Protein AF-A0ABC8KRC5-F1 (afdb_monomer_lite)

pLDDT: mean 89.84, std 11.14, range [47.97, 98.56]

Foldseek 3Di:
DQLDDQAKPVRAGWDKDADVDPVRGRFIWIWGPCCVVDPPDDIDIGGPVVRVVVRVVVVVVVVVVVVVVVVVVVVVVVVVVVVVVVVVVVVVVVVVVVVCCVVPPDDDPDDDD

Secondary structure (DSSP, 8-state):
--SS-SB-TTS-BEEEEE---TTSTT-EEEEEGGGGTSTTS---EEEHHHHHHHHHHHHHHHHHHHHHHHHHHHHHHHHHHHHHHHHHHHHHHHHHHHHHHHHH---------

Sequence (113 aa):
MSAVPSHCWCGHKVDIFLSRTPRNPGRRFYRCIIALQRPGESHLFKWVDESILADIHRVDSTQQELITQVQDLRQTLEQHLTVHEEGHTGKEEVFQYYDLLWFYGRPTTKNTN

Organism: Eruca vesicaria subsp. sativa (NCBI:txid29727)

InterPro domains:
  IPR010666 Zinc finger, GRF-type [PS51999] (8-51)

Structure (mmCIF, N/CA/C/O backbone):
data_AF-A0ABC8KRC5-F1
#
_entry.id   AF-A0ABC8KRC5-F1
#
loop_
_atom_site.group_PDB
_atom_site.id
_atom_site.type_symbol
_atom_site.label_atom_id
_atom_site.label_alt_id
_atom_site.label_comp_id
_atom_site.label_asym_id
_atom_site.label_entity_id
_atom_site.label_seq_id
_atom_site.pdbx_PDB_ins_code
_atom_site.Cartn_x
_atom_site.Cartn_y
_atom_site.Cartn_z
_atom_site.occupancy
_atom_site.B_iso_or_equiv
_atom_site.auth_seq_id
_atom_site.auth_comp_id
_atom_site.auth_asym_id
_atom_site.auth_atom_id
_atom_site.pdbx_PDB_model_num
ATOM 1 N N . MET A 1 1 ? -0.774 8.501 -0.802 1.00 54.38 1 MET A N 1
ATOM 2 C CA . MET A 1 1 ? -0.430 8.342 -2.235 1.00 54.38 1 MET A CA 1
ATOM 3 C C . MET A 1 1 ? -0.110 6.869 -2.476 1.00 54.38 1 MET A C 1
ATOM 5 O O . MET A 1 1 ? 0.561 6.296 -1.629 1.00 54.38 1 MET A O 1
ATOM 9 N N . SER A 1 2 ? -0.645 6.239 -3.530 1.00 70.44 2 SER A N 1
ATOM 10 C CA . SER A 1 2 ? -0.379 4.816 -3.835 1.00 70.44 2 SER A CA 1
ATOM 11 C C . SER A 1 2 ? 1.079 4.611 -4.250 1.00 70.44 2 SER A C 1
ATOM 13 O O . SER A 1 2 ? 1.673 5.481 -4.889 1.00 70.44 2 SER A O 1
ATOM 15 N N . ALA A 1 3 ? 1.651 3.463 -3.882 1.00 83.06 3 ALA A N 1
ATOM 16 C CA . ALA A 1 3 ? 3.008 3.086 -4.250 1.00 83.06 3 ALA A CA 1
ATOM 17 C C . ALA A 1 3 ? 3.145 2.682 -5.731 1.00 83.06 3 ALA A C 1
ATOM 19 O O . ALA A 1 3 ? 4.282 2.535 -6.200 1.00 83.06 3 ALA A O 1
ATOM 20 N N . VAL A 1 4 ? 2.026 2.513 -6.450 1.00 87.69 4 VAL A N 1
ATOM 21 C CA . VAL A 1 4 ? 1.971 2.216 -7.887 1.00 87.69 4 VAL A CA 1
ATOM 22 C C . VAL A 1 4 ? 2.049 3.517 -8.701 1.00 87.69 4 VAL A C 1
ATOM 24 O O . VAL A 1 4 ? 1.137 4.345 -8.640 1.00 87.69 4 VAL A O 1
ATOM 27 N N . PRO A 1 5 ? 3.119 3.723 -9.485 1.00 90.25 5 PRO A N 1
ATOM 28 C CA . PRO A 1 5 ? 3.286 4.940 -10.268 1.00 90.25 5 PRO A CA 1
ATOM 29 C C . PRO A 1 5 ? 2.430 4.916 -11.539 1.00 90.25 5 PRO A C 1
ATOM 31 O O . PRO A 1 5 ? 2.497 3.970 -12.319 1.00 90.25 5 PRO A O 1
ATOM 34 N N . SER A 1 6 ? 1.673 5.988 -11.789 1.00 91.44 6 SER A N 1
ATOM 35 C CA . SER A 1 6 ? 0.915 6.163 -13.039 1.00 91.44 6 SER A CA 1
ATOM 36 C C . SER A 1 6 ? 1.695 6.936 -14.110 1.00 91.44 6 SER A C 1
ATOM 38 O O . SER A 1 6 ? 1.541 6.674 -15.304 1.00 91.44 6 SER A O 1
ATOM 40 N N . HIS A 1 7 ? 2.555 7.870 -13.692 1.00 94.56 7 HIS A N 1
ATOM 41 C CA . HIS A 1 7 ? 3.333 8.741 -14.574 1.00 94.56 7 HIS A CA 1
ATOM 42 C C . HIS A 1 7 ? 4.762 8.922 -14.056 1.00 94.56 7 HIS A C 1
ATOM 44 O O . HIS A 1 7 ? 5.028 8.860 -12.856 1.00 94.56 7 HIS A O 1
ATOM 50 N N . CYS A 1 8 ? 5.685 9.146 -14.986 1.00 95.81 8 CYS A N 1
ATOM 51 C CA . CYS A 1 8 ? 7.053 9.555 -14.704 1.00 95.81 8 CYS A CA 1
ATOM 52 C C . CYS A 1 8 ? 7.114 11.078 -14.491 1.00 95.81 8 CYS A C 1
ATOM 54 O O . CYS A 1 8 ? 6.244 11.811 -14.962 1.00 95.81 8 CYS A O 1
ATOM 56 N N . TRP A 1 9 ? 8.184 11.577 -13.866 1.00 94.50 9 TRP A N 1
ATOM 57 C CA . TRP A 1 9 ? 8.441 13.017 -13.717 1.00 94.50 9 TRP A CA 1
ATOM 58 C C . TRP A 1 9 ? 8.514 13.760 -15.063 1.00 94.50 9 TRP A C 1
ATOM 60 O O . TRP A 1 9 ? 8.276 14.960 -15.120 1.00 94.50 9 TRP A O 1
ATOM 70 N N . CYS A 1 10 ? 8.786 13.051 -16.163 1.00 94.94 10 CYS A N 1
ATOM 71 C CA . CYS A 1 10 ? 8.791 13.604 -17.518 1.00 94.94 10 CYS A CA 1
ATOM 72 C C . CYS A 1 10 ? 7.387 13.733 -18.149 1.00 94.94 10 CYS A C 1
ATOM 74 O O . CYS A 1 10 ? 7.273 13.951 -19.356 1.00 94.94 10 CYS A O 1
ATOM 76 N N . GLY A 1 11 ? 6.320 13.510 -17.374 1.00 94.44 11 GLY A N 1
ATOM 77 C CA . GLY A 1 11 ? 4.921 13.622 -17.801 1.00 94.44 11 GLY A CA 1
ATOM 78 C C . GLY A 1 11 ? 4.380 12.426 -18.591 1.00 94.44 11 GLY A C 1
ATOM 79 O O . GLY A 1 11 ? 3.176 12.330 -18.809 1.00 94.44 11 GLY A O 1
ATOM 80 N N . HIS A 1 12 ? 5.235 11.485 -18.997 1.00 95.56 12 HIS A N 1
ATOM 81 C CA . HIS A 1 12 ? 4.814 10.307 -19.755 1.00 95.56 12 HIS A CA 1
ATOM 82 C C . HIS A 1 12 ? 4.350 9.167 -18.847 1.00 95.56 12 HIS A C 1
ATOM 84 O O . HIS A 1 12 ? 4.768 9.049 -17.691 1.00 95.56 12 HIS A O 1
ATOM 90 N N . LYS A 1 13 ? 3.500 8.298 -19.403 1.00 95.56 13 LYS A N 1
ATOM 91 C CA . LYS A 1 13 ? 2.990 7.114 -18.709 1.00 95.56 13 LYS A CA 1
ATOM 92 C C . LYS A 1 13 ? 4.101 6.126 -18.361 1.00 95.56 13 LYS A C 1
ATOM 94 O O . LYS A 1 13 ? 5.151 6.048 -19.009 1.00 95.56 13 LYS A O 1
ATOM 99 N N . VAL A 1 14 ? 3.817 5.352 -17.328 1.00 95.25 14 VAL A N 1
ATOM 100 C CA . VAL A 1 14 ? 4.611 4.209 -16.891 1.00 95.25 14 VAL A CA 1
ATOM 101 C C . VAL A 1 14 ? 3.894 2.933 -17.320 1.00 95.25 14 VAL A C 1
ATOM 103 O O . VAL A 1 14 ? 2.670 2.868 -17.247 1.00 95.25 14 VAL A O 1
ATOM 106 N N . ASP A 1 15 ? 4.652 1.936 -17.768 1.00 95.81 15 ASP A N 1
ATOM 107 C CA . ASP A 1 15 ? 4.128 0.623 -18.156 1.00 95.81 15 ASP A CA 1
ATOM 108 C C . ASP A 1 15 ? 4.916 -0.504 -17.468 1.00 95.81 15 ASP A C 1
ATOM 110 O O . ASP A 1 15 ? 5.973 -0.264 -16.871 1.00 95.81 15 ASP A O 1
ATOM 114 N N . ILE A 1 16 ? 4.391 -1.727 -17.519 1.00 96.69 16 ILE A N 1
ATOM 115 C CA . ILE A 1 16 ? 4.991 -2.919 -16.923 1.00 96.69 16 ILE A CA 1
ATOM 116 C C . ILE A 1 16 ? 5.830 -3.654 -17.967 1.00 96.69 16 ILE A C 1
ATOM 118 O O . ILE A 1 16 ? 5.353 -4.062 -19.021 1.00 96.69 16 ILE A O 1
ATOM 122 N N . PHE A 1 17 ? 7.084 -3.917 -17.618 1.00 96.06 17 PHE A N 1
ATOM 123 C CA . PHE A 1 17 ? 8.034 -4.657 -18.439 1.00 96.06 17 PHE A CA 1
ATOM 124 C C . PHE A 1 17 ? 8.547 -5.894 -17.705 1.00 96.06 17 PHE A C 1
ATOM 126 O O . PHE A 1 17 ? 8.492 -5.985 -16.478 1.00 96.06 17 PHE A O 1
ATOM 133 N N . LEU A 1 18 ? 9.094 -6.841 -18.468 1.00 97.75 18 LEU A N 1
ATOM 134 C CA . LEU A 1 18 ? 9.755 -8.040 -17.954 1.00 97.75 18 LEU A CA 1
ATOM 135 C C . LEU A 1 18 ? 11.274 -7.871 -18.019 1.00 97.75 18 LEU A C 1
ATOM 137 O O . LEU A 1 18 ? 11.829 -7.534 -19.067 1.00 97.75 18 LEU A O 1
ATOM 141 N N . SER A 1 19 ? 11.961 -8.132 -16.908 1.00 97.44 19 SER A N 1
ATOM 142 C CA . SER A 1 19 ? 13.421 -8.116 -16.864 1.00 97.44 19 SER A CA 1
ATOM 143 C C . SER A 1 19 ? 13.991 -9.282 -17.663 1.00 97.44 19 SER A C 1
ATOM 145 O O . SER A 1 19 ? 13.628 -10.440 -17.473 1.00 97.44 19 SER A O 1
ATOM 147 N N . ARG A 1 20 ? 14.924 -8.959 -18.557 1.00 96.25 20 ARG A N 1
ATOM 148 C CA . ARG A 1 20 ? 15.698 -9.930 -19.344 1.00 96.25 20 ARG A CA 1
ATOM 149 C C . ARG A 1 20 ? 17.097 -10.154 -18.765 1.00 96.25 20 ARG A C 1
ATOM 151 O O . ARG A 1 20 ? 17.922 -10.808 -19.390 1.00 96.25 20 ARG A O 1
ATOM 158 N N . THR A 1 21 ? 17.389 -9.571 -17.600 1.00 95.31 21 THR A N 1
ATOM 159 C CA . THR A 1 21 ? 18.706 -9.714 -16.971 1.00 95.31 21 THR A CA 1
ATOM 160 C C . THR A 1 21 ? 18.870 -11.132 -16.414 1.00 95.31 21 THR A C 1
ATOM 162 O O . THR A 1 21 ? 17.921 -11.637 -15.811 1.00 95.31 21 THR A O 1
ATOM 165 N N . PRO A 1 22 ? 20.058 -11.758 -16.523 1.00 96.50 22 PRO A N 1
ATOM 166 C CA . PRO A 1 22 ? 20.301 -13.084 -15.947 1.00 96.50 22 PRO A CA 1
ATOM 167 C C . PRO A 1 22 ? 20.084 -13.147 -14.430 1.00 96.50 22 PRO A C 1
ATOM 169 O O . PRO A 1 22 ? 19.737 -14.192 -13.897 1.00 96.50 22 PRO A O 1
ATOM 172 N N . ARG A 1 23 ? 20.267 -12.018 -13.729 1.00 96.62 23 ARG A N 1
ATOM 173 C CA . ARG A 1 23 ? 20.069 -11.912 -12.277 1.00 96.62 23 ARG A CA 1
ATOM 174 C C . ARG A 1 23 ? 18.594 -11.904 -11.870 1.00 96.62 23 ARG A C 1
ATOM 176 O O . ARG A 1 23 ? 18.269 -12.379 -10.792 1.00 96.62 23 ARG A O 1
ATOM 183 N N . ASN A 1 24 ? 17.719 -11.328 -12.695 1.00 96.44 24 ASN A N 1
ATOM 184 C CA . ASN A 1 24 ? 16.291 -11.193 -12.399 1.00 96.44 24 ASN A CA 1
ATOM 185 C C . ASN A 1 24 ? 15.447 -11.582 -13.625 1.00 96.44 24 ASN A C 1
ATOM 187 O O . ASN A 1 24 ? 14.731 -10.729 -14.159 1.00 96.44 24 ASN A O 1
ATOM 191 N N . PRO A 1 25 ? 15.551 -12.814 -14.142 1.00 97.25 25 PRO A N 1
ATOM 192 C CA . PRO A 1 25 ? 14.855 -13.197 -15.362 1.00 97.25 25 PRO A CA 1
ATOM 193 C C . PRO A 1 25 ? 13.339 -13.210 -15.127 1.00 97.25 25 PRO A C 1
ATOM 195 O O . PRO A 1 25 ? 12.853 -13.752 -14.140 1.00 97.25 25 PRO A O 1
ATOM 198 N N . GLY A 1 26 ? 12.580 -12.568 -16.012 1.00 97.44 26 GLY A N 1
ATOM 199 C CA . GLY A 1 26 ? 11.115 -12.530 -15.967 1.00 97.44 26 GLY A CA 1
ATOM 200 C C . GLY A 1 26 ? 10.502 -11.659 -14.863 1.00 97.44 26 GLY A C 1
ATOM 201 O O . GLY A 1 26 ? 9.286 -11.470 -14.860 1.00 97.44 26 GLY A O 1
ATOM 202 N N . ARG A 1 27 ? 11.297 -11.080 -13.949 1.00 98.12 27 ARG A N 1
ATOM 203 C CA . ARG A 1 27 ? 10.767 -10.208 -12.886 1.00 98.12 27 ARG A CA 1
ATOM 204 C C . ARG A 1 27 ? 10.148 -8.945 -13.493 1.00 98.12 27 ARG A C 1
ATOM 206 O O . ARG A 1 27 ? 10.748 -8.319 -14.370 1.00 98.12 27 ARG A O 1
ATOM 213 N N . ARG A 1 28 ? 8.945 -8.577 -13.042 1.00 98.12 28 ARG A N 1
ATOM 214 C CA . ARG A 1 28 ? 8.183 -7.435 -13.572 1.00 98.12 28 ARG A CA 1
ATOM 215 C C . ARG A 1 28 ? 8.588 -6.122 -12.913 1.00 98.12 28 ARG A C 1
ATOM 217 O O . ARG A 1 28 ? 8.689 -6.058 -11.690 1.00 98.12 28 ARG A O 1
ATOM 224 N N . PHE A 1 29 ? 8.732 -5.066 -13.703 1.00 97.12 29 PHE A N 1
ATOM 225 C CA . PHE A 1 29 ? 9.000 -3.714 -13.212 1.00 97.12 29 PHE A CA 1
ATOM 226 C C . PHE A 1 29 ? 8.176 -2.666 -13.957 1.00 97.12 29 PHE A C 1
ATOM 228 O O . PHE A 1 29 ? 7.909 -2.800 -15.147 1.00 97.12 29 PHE A O 1
ATOM 235 N N . TYR A 1 30 ? 7.820 -1.604 -13.248 1.00 96.38 30 TYR A N 1
ATOM 236 C CA . TYR A 1 30 ? 7.302 -0.363 -13.795 1.00 96.38 30 TYR A CA 1
ATOM 237 C C . TYR A 1 30 ? 8.443 0.450 -14.408 1.00 96.38 30 TYR A C 1
ATOM 239 O O . TYR A 1 30 ? 9.466 0.663 -13.750 1.00 96.38 30 TYR A O 1
ATOM 247 N N . ARG A 1 31 ? 8.281 0.938 -15.642 1.00 95.44 31 ARG A N 1
ATOM 248 C CA . ARG A 1 31 ? 9.224 1.880 -16.265 1.00 95.44 31 ARG A CA 1
ATOM 249 C C . ARG A 1 31 ? 8.525 2.898 -17.153 1.00 95.44 31 ARG A C 1
ATOM 251 O O . ARG A 1 31 ? 7.525 2.599 -17.796 1.00 95.44 31 ARG A O 1
ATOM 258 N N . CYS A 1 32 ? 9.071 4.110 -17.197 1.00 96.81 32 CYS A N 1
ATOM 259 C CA . CYS A 1 32 ? 8.645 5.132 -18.153 1.00 96.81 32 CYS A CA 1
ATOM 260 C C . CYS A 1 32 ? 8.819 4.645 -19.602 1.00 96.81 32 CYS A C 1
ATOM 262 O O . CYS A 1 32 ? 9.897 4.173 -19.972 1.00 96.81 32 CYS A O 1
ATOM 264 N N . ILE A 1 33 ? 7.795 4.832 -20.437 1.00 94.38 33 ILE A N 1
ATOM 265 C CA . ILE A 1 33 ? 7.799 4.380 -21.839 1.00 94.38 33 ILE A CA 1
ATOM 266 C C . ILE A 1 33 ? 8.863 5.080 -22.704 1.00 94.38 33 ILE A C 1
ATOM 268 O O . ILE A 1 33 ? 9.408 4.478 -23.626 1.00 94.38 33 ILE A O 1
ATOM 272 N N . ILE A 1 34 ? 9.212 6.332 -22.385 1.00 94.94 34 ILE A N 1
ATOM 273 C CA . ILE A 1 34 ? 10.203 7.117 -23.144 1.00 94.94 34 ILE A CA 1
ATOM 274 C C . ILE A 1 34 ? 11.638 6.823 -22.682 1.00 94.94 34 ILE A C 1
ATOM 276 O O . ILE A 1 34 ? 12.592 7.142 -23.387 1.00 94.94 34 ILE A O 1
ATOM 280 N N . ALA A 1 35 ? 11.826 6.144 -21.544 1.00 92.69 35 ALA A N 1
ATOM 281 C CA . ALA A 1 35 ? 13.155 5.844 -21.003 1.00 92.69 35 ALA A CA 1
ATOM 282 C C . ALA A 1 35 ? 14.041 5.033 -21.964 1.00 92.69 35 ALA A C 1
ATOM 284 O O . ALA A 1 35 ? 15.263 5.085 -21.866 1.00 92.69 35 ALA A O 1
ATOM 285 N N . LEU A 1 36 ? 13.433 4.262 -22.872 1.00 84.56 36 LEU A N 1
ATOM 286 C CA . LEU A 1 36 ? 14.150 3.502 -23.900 1.00 84.56 36 LEU A CA 1
ATOM 287 C C . LEU A 1 36 ? 14.634 4.384 -25.061 1.00 84.56 36 LEU A C 1
ATOM 289 O O . LEU A 1 36 ? 15.607 4.040 -25.720 1.00 84.56 36 LEU A O 1
ATOM 293 N N . GLN A 1 37 ? 13.965 5.512 -25.301 1.00 90.88 37 GLN A N 1
ATOM 294 C CA . GLN A 1 37 ? 14.274 6.455 -26.380 1.00 90.88 37 GLN A CA 1
ATOM 295 C C . GLN A 1 37 ? 15.284 7.525 -25.948 1.00 90.88 37 GLN A C 1
ATOM 297 O O . GLN A 1 37 ? 15.892 8.171 -26.795 1.00 90.88 37 GLN A O 1
ATOM 302 N N . ARG A 1 38 ? 15.463 7.719 -24.636 1.00 90.94 38 ARG A N 1
ATOM 303 C CA . ARG A 1 38 ? 16.377 8.711 -24.050 1.00 90.94 38 ARG A CA 1
ATOM 304 C C . ARG A 1 38 ? 17.401 8.044 -23.128 1.00 90.94 38 ARG A C 1
ATOM 306 O O . ARG A 1 38 ? 17.361 8.245 -21.910 1.00 90.94 38 ARG A O 1
ATOM 313 N N . PRO A 1 39 ? 18.293 7.200 -23.679 1.00 81.75 39 PRO A N 1
ATOM 314 C CA . PRO A 1 39 ? 19.343 6.575 -22.888 1.00 81.75 39 PRO A CA 1
ATOM 315 C C . PRO A 1 39 ? 20.246 7.661 -22.282 1.00 81.75 39 PRO A C 1
ATOM 317 O O . PRO A 1 39 ? 20.772 8.504 -23.001 1.00 81.75 39 PRO A O 1
ATOM 320 N N . GLY A 1 40 ? 20.398 7.654 -20.955 1.00 87.19 40 GLY A N 1
ATOM 321 C CA . GLY A 1 40 ? 21.191 8.639 -20.203 1.00 87.19 40 GLY A CA 1
ATOM 322 C C . GLY A 1 40 ? 20.366 9.544 -19.284 1.00 87.19 40 GLY A C 1
ATOM 323 O O . GLY A 1 40 ? 20.897 10.057 -18.304 1.00 87.19 40 GLY A O 1
ATOM 324 N N . GLU A 1 41 ? 19.060 9.678 -19.524 1.00 93.06 41 GLU A N 1
ATOM 325 C CA . GLU A 1 41 ? 18.159 10.345 -18.582 1.00 93.06 41 GLU A CA 1
ATOM 326 C C . GLU A 1 41 ? 17.681 9.365 -17.499 1.00 93.06 41 GLU A C 1
ATOM 328 O O . GLU A 1 41 ? 17.290 8.227 -17.783 1.00 93.06 41 GLU A O 1
ATOM 333 N N . SER A 1 42 ? 17.669 9.814 -16.241 1.00 93.88 42 SER A N 1
ATOM 334 C CA . SER A 1 42 ? 17.149 9.017 -15.127 1.00 93.88 42 SER A CA 1
ATOM 335 C C . SER A 1 42 ? 15.624 9.061 -15.112 1.00 93.88 42 SER A C 1
ATOM 337 O O . SER A 1 42 ? 15.019 9.974 -14.559 1.00 93.88 42 SER A O 1
ATOM 339 N N . HIS A 1 43 ? 14.986 8.083 -15.747 1.00 95.75 43 HIS A N 1
ATOM 340 C CA . HIS A 1 43 ? 13.530 7.924 -15.744 1.00 95.75 43 HIS A CA 1
ATOM 341 C C . HIS A 1 43 ? 13.065 6.928 -14.682 1.00 95.75 43 HIS A C 1
ATOM 343 O O . HIS A 1 43 ? 13.837 6.095 -14.210 1.00 95.75 43 HIS A O 1
ATOM 349 N N . LEU A 1 44 ? 11.772 6.980 -14.347 1.00 95.31 44 LEU A N 1
ATOM 350 C CA . LEU A 1 44 ? 11.166 6.089 -13.361 1.00 95.31 44 LEU A CA 1
ATOM 351 C C . LEU A 1 44 ? 11.434 4.613 -13.686 1.00 95.31 44 LEU A C 1
ATOM 353 O O . LEU A 1 44 ? 11.146 4.151 -14.794 1.00 95.31 44 LEU A O 1
ATOM 357 N N . PHE A 1 45 ? 11.916 3.891 -12.675 1.00 95.12 45 PHE A N 1
ATOM 358 C CA . PHE A 1 45 ? 12.044 2.439 -12.620 1.00 95.12 45 PHE A CA 1
ATOM 359 C C . PHE A 1 45 ? 11.659 1.972 -11.212 1.00 95.12 45 PHE A C 1
ATOM 361 O O . PHE A 1 45 ? 12.171 2.515 -10.233 1.00 95.12 45 PHE A O 1
ATOM 368 N N . LYS A 1 46 ? 10.776 0.977 -11.089 1.00 95.69 46 LYS A N 1
ATOM 369 C CA . LYS A 1 46 ? 10.415 0.384 -9.791 1.00 95.69 46 LYS A CA 1
ATOM 370 C C . LYS A 1 46 ? 9.942 -1.053 -9.957 1.00 9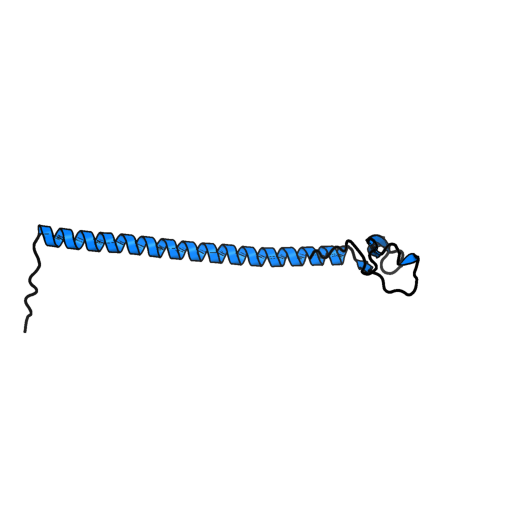5.69 46 LYS A C 1
ATOM 372 O O . LYS A 1 46 ? 9.175 -1.336 -10.874 1.00 95.69 46 LYS A O 1
ATOM 377 N N . TRP A 1 47 ? 10.343 -1.963 -9.075 1.00 97.31 47 TRP A N 1
ATOM 378 C CA . TRP A 1 47 ? 9.850 -3.339 -9.134 1.00 97.31 47 TRP A CA 1
ATOM 379 C C . TRP A 1 47 ? 8.369 -3.430 -8.734 1.00 97.31 47 TRP A C 1
ATOM 381 O O . TRP A 1 47 ? 7.891 -2.703 -7.856 1.00 97.31 47 TRP A O 1
ATOM 391 N N . VAL A 1 48 ? 7.618 -4.296 -9.423 1.00 96.75 48 VAL A N 1
ATOM 392 C CA . VAL A 1 48 ? 6.165 -4.424 -9.210 1.00 96.75 48 VAL A CA 1
ATOM 393 C C . VAL A 1 48 ? 5.863 -5.018 -7.836 1.00 96.75 48 VAL A C 1
ATOM 395 O O . VAL A 1 48 ? 5.033 -4.480 -7.112 1.00 96.75 48 VAL A O 1
ATOM 398 N N . ASP A 1 49 ? 6.565 -6.085 -7.465 1.00 96.00 49 ASP A N 1
ATOM 399 C CA . ASP A 1 49 ? 6.438 -6.759 -6.169 1.00 96.00 49 ASP A CA 1
ATOM 400 C C . ASP A 1 49 ? 6.763 -5.828 -4.992 1.00 96.00 49 ASP A C 1
ATOM 402 O O . ASP A 1 49 ? 5.980 -5.740 -4.055 1.00 96.00 49 ASP A O 1
ATOM 406 N N . GLU A 1 50 ? 7.844 -5.053 -5.073 1.00 95.50 50 GLU A N 1
ATOM 407 C CA . GLU A 1 50 ? 8.208 -4.057 -4.055 1.00 95.50 50 GLU A CA 1
ATOM 408 C C . GLU A 1 50 ? 7.148 -2.956 -3.918 1.00 95.50 50 GLU A C 1
ATOM 410 O O . GLU A 1 50 ? 6.857 -2.495 -2.816 1.00 95.50 50 GLU A O 1
ATOM 415 N N . SER A 1 51 ? 6.536 -2.540 -5.032 1.00 94.44 51 SER A N 1
ATOM 416 C CA . SER A 1 51 ? 5.446 -1.557 -5.004 1.00 94.44 51 SER A CA 1
ATOM 417 C C . SER A 1 51 ? 4.202 -2.113 -4.314 1.00 94.44 51 SER A C 1
ATOM 419 O O . SER A 1 51 ? 3.602 -1.421 -3.498 1.00 94.44 51 SER A O 1
ATOM 421 N N . ILE A 1 52 ? 3.838 -3.361 -4.623 1.00 93.06 52 ILE A N 1
ATOM 422 C CA . ILE A 1 52 ? 2.690 -4.041 -4.017 1.00 93.06 52 ILE A CA 1
ATOM 423 C C . ILE A 1 52 ? 2.931 -4.258 -2.521 1.00 93.06 52 ILE A C 1
ATOM 425 O O . ILE A 1 52 ? 2.054 -3.948 -1.721 1.00 93.06 52 ILE A O 1
ATOM 429 N N . LEU A 1 53 ? 4.121 -4.723 -2.130 1.00 95.50 53 LEU A N 1
ATOM 430 C CA . LEU A 1 53 ? 4.489 -4.901 -0.723 1.00 95.50 53 LEU A CA 1
ATOM 431 C C . LEU A 1 53 ? 4.394 -3.587 0.057 1.00 95.50 53 LEU A C 1
ATOM 433 O O . LEU A 1 53 ? 3.821 -3.562 1.143 1.00 95.50 53 LEU A O 1
ATOM 437 N N . ALA A 1 54 ? 4.887 -2.483 -0.509 1.00 94.44 54 ALA A N 1
ATOM 438 C CA . ALA A 1 54 ? 4.770 -1.171 0.122 1.00 94.44 54 ALA A CA 1
ATOM 439 C C . ALA A 1 54 ? 3.303 -0.749 0.330 1.00 94.44 54 ALA A C 1
ATOM 441 O O . ALA A 1 54 ? 2.962 -0.216 1.387 1.00 94.44 54 ALA A O 1
ATOM 442 N N . ASP A 1 55 ? 2.425 -1.006 -0.645 1.00 94.31 55 ASP A N 1
ATOM 443 C CA . ASP A 1 55 ? 0.995 -0.719 -0.501 1.00 94.31 55 ASP A CA 1
ATOM 444 C C . ASP A 1 55 ? 0.320 -1.634 0.535 1.00 94.31 55 ASP A C 1
ATOM 446 O O . ASP A 1 55 ? -0.495 -1.140 1.313 1.00 94.31 55 ASP A O 1
ATOM 450 N N . ILE A 1 56 ? 0.693 -2.918 0.613 1.00 95.81 56 ILE A N 1
ATOM 451 C CA . ILE A 1 56 ? 0.211 -3.846 1.651 1.00 95.81 56 ILE A CA 1
ATOM 452 C C . ILE A 1 56 ? 0.596 -3.339 3.042 1.00 95.81 56 ILE A C 1
ATOM 454 O O . ILE A 1 56 ? -0.274 -3.202 3.896 1.00 95.81 56 ILE A O 1
ATOM 458 N N . HIS A 1 57 ? 1.868 -3.000 3.265 1.00 95.88 57 HIS A N 1
ATOM 459 C CA . HIS A 1 57 ? 2.330 -2.494 4.562 1.00 95.88 57 HIS A CA 1
ATOM 460 C C . HIS A 1 57 ? 1.629 -1.198 4.968 1.00 95.88 57 HIS A C 1
ATOM 462 O O . HIS A 1 57 ? 1.267 -1.024 6.130 1.00 95.88 57 HIS A O 1
ATOM 468 N N . ARG A 1 58 ? 1.395 -0.296 4.009 1.00 94.62 58 ARG A N 1
ATOM 469 C CA . ARG A 1 58 ? 0.649 0.937 4.262 1.00 94.62 58 ARG A CA 1
ATOM 470 C C . ARG A 1 58 ? -0.788 0.639 4.685 1.00 94.62 58 ARG A C 1
ATOM 472 O O . ARG A 1 58 ? -1.270 1.252 5.630 1.00 94.62 58 ARG A O 1
ATOM 479 N N . VAL A 1 59 ? -1.468 -0.271 3.984 1.00 96.06 59 VAL A N 1
ATOM 480 C CA . VAL A 1 59 ? -2.839 -0.677 4.326 1.00 96.06 59 VAL A CA 1
ATOM 481 C C . VAL A 1 59 ? -2.883 -1.314 5.710 1.00 96.06 59 VAL A C 1
ATOM 483 O O . VAL A 1 59 ? -3.735 -0.930 6.500 1.00 96.06 59 VAL A O 1
ATOM 486 N N . ASP A 1 60 ? -1.949 -2.209 6.024 1.00 97.56 60 ASP A N 1
ATOM 487 C CA . AS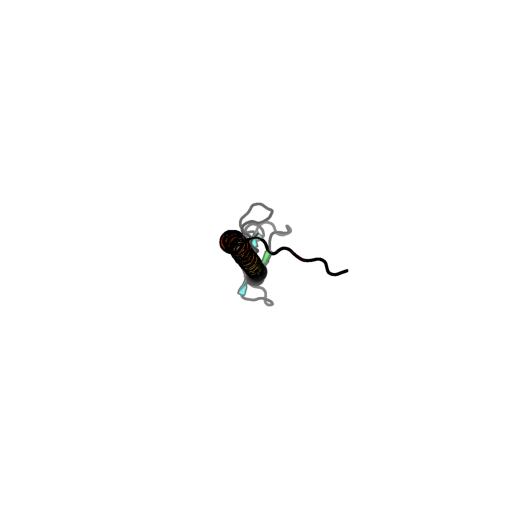P A 1 60 ? -1.846 -2.846 7.340 1.00 97.56 60 ASP A CA 1
ATOM 488 C C . ASP A 1 60 ? -1.643 -1.812 8.461 1.00 97.56 60 ASP A C 1
ATOM 490 O O . ASP A 1 60 ? -2.361 -1.819 9.458 1.00 97.56 60 ASP A O 1
ATOM 494 N N . SER A 1 61 ? -0.754 -0.836 8.252 1.00 97.06 61 SER A N 1
ATOM 495 C CA . SER A 1 61 ? -0.537 0.255 9.214 1.00 97.06 61 SER A CA 1
ATOM 496 C C . SER A 1 61 ? -1.800 1.098 9.423 1.00 97.06 61 SER A C 1
ATOM 498 O O . SER A 1 61 ? -2.195 1.358 10.557 1.00 97.06 61 SER A O 1
ATOM 500 N N . THR A 1 62 ? -2.480 1.486 8.337 1.00 96.81 62 THR A N 1
ATOM 501 C CA . THR A 1 62 ? -3.755 2.215 8.427 1.00 96.81 62 THR A CA 1
ATOM 502 C C . THR A 1 62 ? -4.833 1.379 9.120 1.00 96.81 62 THR A C 1
ATOM 504 O O . THR A 1 62 ? -5.615 1.909 9.904 1.00 96.81 62 THR A O 1
ATOM 507 N N . GLN A 1 63 ? -4.881 0.072 8.865 1.00 98.25 63 GLN A N 1
ATOM 508 C CA . GLN A 1 63 ? -5.839 -0.826 9.502 1.00 98.25 63 GLN A CA 1
ATOM 509 C C . GLN A 1 63 ? -5.606 -0.911 11.017 1.00 98.25 63 GLN A C 1
ATOM 511 O O . GLN A 1 63 ? -6.568 -0.839 11.778 1.00 98.25 63 GLN A O 1
ATOM 516 N N . GLN A 1 64 ? -4.354 -1.021 11.465 1.00 98.50 64 GLN A N 1
ATOM 517 C CA . GLN A 1 64 ? -4.009 -1.040 12.892 1.00 98.50 64 GLN A CA 1
ATOM 518 C C . GLN A 1 64 ? -4.372 0.274 13.596 1.00 98.50 64 GLN A C 1
ATOM 520 O O . GLN A 1 64 ? -4.905 0.259 14.709 1.00 98.50 64 GLN A O 1
ATOM 525 N N . GLU A 1 65 ? -4.147 1.408 12.932 1.00 98.31 65 GLU A N 1
ATOM 526 C CA . GLU A 1 65 ? -4.541 2.719 13.446 1.00 98.31 65 GLU A CA 1
ATOM 527 C C . GLU A 1 65 ? -6.066 2.827 13.595 1.00 98.31 65 GLU A C 1
ATOM 529 O O . GLU A 1 65 ? -6.559 3.208 14.655 1.00 98.31 65 GLU A O 1
ATOM 534 N N . LEU A 1 66 ? -6.825 2.412 12.576 1.00 98.38 66 LEU A N 1
ATOM 535 C CA . LEU A 1 66 ? -8.289 2.416 12.627 1.00 98.38 66 LEU A CA 1
ATOM 536 C C . LEU A 1 66 ? -8.836 1.489 13.716 1.00 98.38 66 LEU A C 1
ATOM 538 O O . LEU A 1 66 ? -9.777 1.862 14.410 1.00 98.38 66 LEU A O 1
ATOM 542 N N . ILE A 1 67 ? -8.248 0.303 13.902 1.00 98.50 67 ILE A N 1
ATOM 543 C CA . ILE A 1 67 ? -8.632 -0.608 14.992 1.00 98.50 67 ILE A CA 1
ATOM 544 C C . ILE A 1 67 ? -8.441 0.081 16.344 1.00 98.50 67 ILE A C 1
ATOM 546 O O . ILE A 1 67 ? -9.343 0.040 17.179 1.00 98.50 67 ILE A O 1
ATOM 550 N N . THR A 1 68 ? -7.302 0.746 16.534 1.00 98.50 68 THR A N 1
ATOM 551 C CA . THR A 1 68 ? -7.011 1.496 17.762 1.00 98.50 68 THR A CA 1
ATOM 552 C C . THR A 1 68 ? -8.038 2.604 17.989 1.00 98.50 68 THR A C 1
ATOM 554 O O . THR A 1 68 ? -8.623 2.685 19.065 1.00 98.50 68 THR A O 1
ATOM 557 N N . GLN A 1 69 ? -8.327 3.414 16.967 1.00 98.12 69 GLN A N 1
ATOM 558 C CA . GLN A 1 69 ? -9.311 4.499 17.064 1.00 98.12 69 GLN A CA 1
ATOM 559 C C . GLN A 1 69 ? -10.721 3.980 17.375 1.00 98.12 69 GLN A C 1
ATOM 561 O O . GLN A 1 69 ? -11.435 4.568 18.181 1.00 98.12 69 GLN A O 1
ATOM 566 N N . VAL A 1 70 ? -11.132 2.859 16.774 1.00 98.56 70 VAL A N 1
ATOM 567 C CA . VAL A 1 70 ? -12.439 2.242 17.051 1.00 98.56 70 VAL A CA 1
ATOM 568 C C . VAL A 1 70 ? -12.517 1.722 18.488 1.00 98.56 70 VAL A C 1
ATOM 570 O O . VAL A 1 70 ? -13.559 1.859 19.128 1.00 98.56 70 VAL A O 1
ATOM 573 N N . GLN A 1 71 ? -11.436 1.140 19.009 1.00 98.25 71 GLN A N 1
ATOM 574 C CA . GLN A 1 71 ? -11.378 0.681 20.399 1.00 98.25 71 GLN A CA 1
ATOM 575 C C . GLN A 1 71 ? -11.452 1.848 21.389 1.00 98.25 71 GLN A C 1
ATOM 577 O O . GLN A 1 71 ? -12.214 1.769 22.351 1.00 98.25 71 GLN A O 1
ATOM 582 N N . ASP A 1 72 ? -10.721 2.929 21.123 1.00 98.06 72 ASP A N 1
ATOM 583 C CA . ASP A 1 72 ? -10.723 4.143 21.943 1.00 98.06 72 ASP A CA 1
ATOM 584 C C . ASP A 1 72 ? -12.095 4.836 21.942 1.00 98.06 72 ASP A C 1
ATOM 586 O O . ASP A 1 72 ? -12.643 5.169 22.996 1.00 98.06 72 ASP A O 1
ATOM 590 N N . LEU A 1 73 ? -12.722 4.949 20.765 1.00 97.75 73 LEU A N 1
ATOM 591 C CA . LEU A 1 73 ? -14.094 5.442 20.648 1.00 97.75 73 LEU A CA 1
ATOM 592 C C . LEU A 1 73 ? -15.061 4.574 21.451 1.00 97.75 73 LEU A C 1
ATOM 594 O O . LEU A 1 73 ? -15.867 5.108 22.208 1.00 97.75 73 LEU A O 1
ATOM 598 N N . ARG A 1 74 ? -14.973 3.243 21.334 1.00 97.44 74 ARG A N 1
ATOM 599 C CA . ARG A 1 74 ? -15.830 2.333 22.106 1.00 97.44 74 ARG A CA 1
ATOM 600 C C . ARG A 1 74 ? -15.679 2.572 23.609 1.00 97.44 74 ARG A C 1
ATOM 602 O O . ARG A 1 74 ? -16.686 2.712 24.293 1.00 97.44 74 ARG A O 1
ATOM 609 N N . GLN A 1 75 ? -14.445 2.668 24.100 1.00 97.38 75 GLN A N 1
ATOM 610 C CA . GLN A 1 75 ? -14.172 2.919 25.514 1.00 97.38 75 GLN A CA 1
ATOM 611 C C . GLN A 1 75 ? -14.716 4.281 25.971 1.00 97.38 75 GLN A C 1
ATOM 613 O O . GLN A 1 75 ? -15.321 4.382 27.036 1.00 97.38 75 GLN A O 1
ATOM 618 N N . THR A 1 76 ? -14.552 5.320 25.151 1.00 96.69 76 THR A N 1
ATOM 619 C CA . THR A 1 76 ? -15.083 6.663 25.425 1.00 96.69 76 THR A CA 1
ATOM 620 C C . THR A 1 76 ? -16.609 6.653 25.518 1.00 96.69 76 THR A C 1
ATOM 622 O O . THR A 1 76 ? -17.186 7.276 26.410 1.00 96.69 76 THR A O 1
ATOM 625 N N . LEU A 1 77 ? -17.279 5.922 24.621 1.00 96.25 77 LEU A N 1
ATOM 626 C CA . LEU A 1 77 ? -18.733 5.769 24.654 1.00 96.25 77 LEU A CA 1
ATOM 627 C C . LEU A 1 77 ? -19.195 5.018 25.907 1.00 96.25 77 LEU A C 1
ATOM 629 O O . LEU A 1 77 ? -20.145 5.457 26.551 1.00 96.25 77 LEU A O 1
ATOM 633 N N . GLU A 1 78 ? -18.527 3.920 26.267 1.00 95.25 78 GLU A N 1
ATOM 634 C CA . GLU A 1 78 ? -18.833 3.151 27.480 1.00 95.25 78 GLU A CA 1
ATOM 635 C C . GLU A 1 78 ? -18.724 4.033 28.733 1.00 95.25 78 GLU A C 1
ATOM 637 O O . GLU A 1 78 ? -19.648 4.062 29.542 1.00 95.25 78 GLU A O 1
ATOM 642 N N . GLN A 1 79 ? -17.661 4.833 28.845 1.00 93.75 79 GLN A N 1
ATOM 643 C CA . GLN A 1 79 ? -17.481 5.783 29.949 1.00 93.75 79 GLN A CA 1
ATOM 644 C C . GLN A 1 79 ? -18.571 6.864 29.990 1.00 93.75 79 GLN A C 1
ATOM 646 O O . GLN A 1 79 ? -19.050 7.238 31.059 1.00 93.75 79 GLN A O 1
ATOM 651 N N . HIS A 1 80 ? -18.986 7.386 28.834 1.00 90.50 80 HIS A N 1
ATOM 652 C CA . HIS A 1 80 ? -20.055 8.383 28.782 1.00 90.50 80 HIS A CA 1
ATOM 653 C C . HIS A 1 80 ? -21.417 7.811 29.194 1.00 90.50 80 HIS A C 1
ATOM 655 O O . HIS A 1 80 ? -22.203 8.517 29.831 1.00 90.50 80 HIS A O 1
ATOM 661 N N . LEU A 1 81 ? -21.694 6.550 28.852 1.00 89.75 81 LEU A N 1
ATOM 662 C CA . LEU A 1 81 ? -22.919 5.861 29.257 1.00 89.75 81 LEU A CA 1
ATOM 663 C C . LEU A 1 81 ? -22.954 5.635 30.771 1.00 89.75 81 LEU A C 1
ATOM 665 O O . LEU A 1 81 ? -23.951 5.989 31.395 1.00 89.75 81 LEU A O 1
ATOM 669 N N . THR A 1 82 ? -21.860 5.158 31.376 1.00 86.38 82 THR A N 1
ATOM 670 C CA . THR A 1 82 ? -21.807 4.947 32.834 1.00 86.38 82 THR A CA 1
ATOM 671 C C . THR A 1 82 ? -22.007 6.252 33.602 1.00 86.38 82 THR A C 1
ATOM 673 O O . THR A 1 82 ? -22.792 6.304 34.542 1.00 86.38 82 THR A O 1
ATOM 676 N N . VAL A 1 83 ? -21.373 7.345 33.158 1.00 84.25 83 VAL A N 1
ATOM 677 C CA . VAL A 1 83 ? -21.547 8.669 33.783 1.00 84.25 83 VAL A CA 1
ATOM 678 C C . VAL A 1 83 ? -22.994 9.163 33.665 1.00 84.25 83 VAL A C 1
ATOM 680 O O . VAL A 1 83 ? -23.520 9.786 34.590 1.00 84.25 83 VAL A O 1
ATOM 683 N N . HIS A 1 84 ? -23.662 8.896 32.540 1.00 77.50 84 HIS A N 1
ATOM 684 C CA . HIS A 1 84 ? -25.067 9.261 32.362 1.00 77.50 84 HIS A CA 1
ATOM 685 C C . HIS A 1 84 ? -25.998 8.442 33.275 1.00 77.50 84 HIS A C 1
ATOM 687 O O . HIS A 1 84 ? -26.925 9.008 33.857 1.00 77.50 84 HIS A O 1
ATOM 693 N N . GLU A 1 85 ? -25.748 7.140 33.431 1.00 83.88 85 GLU A N 1
ATOM 694 C CA . GLU A 1 85 ? -26.508 6.248 34.321 1.00 83.88 85 GLU A CA 1
ATOM 695 C C . GLU A 1 85 ? -26.352 6.633 35.800 1.00 83.88 85 GLU A C 1
ATOM 697 O O . GLU A 1 85 ? -27.351 6.775 36.512 1.00 83.88 85 GLU A O 1
ATOM 702 N N . GLU A 1 86 ? -25.124 6.892 36.256 1.00 84.56 86 GLU A N 1
ATOM 703 C CA . GLU A 1 86 ? -24.850 7.381 37.614 1.00 84.56 86 GLU A CA 1
ATOM 704 C C . GLU A 1 86 ? -25.533 8.733 37.871 1.00 84.56 86 GLU A C 1
ATOM 706 O O . GLU A 1 86 ? -26.164 8.941 38.909 1.00 84.56 86 GLU A O 1
ATOM 711 N N . GLY A 1 87 ? -25.475 9.645 36.895 1.00 79.62 87 GLY A N 1
ATOM 712 C CA . GLY A 1 87 ? -26.127 10.951 36.978 1.00 79.62 87 GLY A CA 1
ATOM 713 C C . GLY A 1 87 ? -27.659 10.885 37.009 1.00 79.62 87 GLY A C 1
ATOM 714 O O . GLY A 1 87 ? -28.290 11.759 37.609 1.00 79.62 87 GLY A O 1
ATOM 715 N N . HIS A 1 88 ? -28.271 9.877 36.380 1.00 79.56 88 HIS A N 1
ATOM 716 C CA . HIS A 1 88 ? -29.713 9.630 36.462 1.00 79.56 88 HIS A CA 1
ATOM 717 C C . HIS A 1 88 ? -30.097 9.062 37.830 1.00 79.56 88 HIS A C 1
ATOM 719 O O . HIS A 1 88 ? -30.971 9.609 38.501 1.00 79.56 88 HIS A O 1
ATOM 725 N N . THR A 1 89 ? -29.373 8.031 38.269 1.00 83.38 89 THR A N 1
ATOM 726 C CA . THR A 1 89 ? -29.600 7.348 39.549 1.00 83.38 89 THR A CA 1
ATOM 727 C C . THR A 1 89 ? -29.480 8.328 40.718 1.00 83.38 89 THR A C 1
ATOM 729 O O . THR A 1 89 ? -30.376 8.418 41.552 1.00 83.38 89 THR A O 1
ATOM 732 N N . GLY A 1 90 ? -28.440 9.172 40.733 1.00 82.19 90 GLY A N 1
ATOM 733 C CA . GLY A 1 90 ? -28.268 10.185 41.779 1.00 82.19 90 GLY A CA 1
ATOM 734 C C . GLY A 1 90 ? -29.379 11.244 41.806 1.00 82.19 90 GLY A C 1
ATOM 735 O O . GLY A 1 90 ? -29.738 11.738 42.873 1.00 82.19 90 GLY A O 1
ATOM 736 N N . LYS A 1 91 ? -29.975 11.592 40.656 1.00 85.19 91 LYS A N 1
ATOM 737 C CA . LYS A 1 91 ? -31.135 12.502 40.614 1.00 85.19 91 LYS A CA 1
ATOM 738 C C . LYS A 1 91 ? -32.399 11.839 41.155 1.00 85.19 91 LYS A C 1
ATOM 740 O O . LYS A 1 91 ? -33.161 12.509 41.850 1.00 85.19 91 LYS A O 1
ATOM 745 N N . GLU A 1 92 ? -32.610 10.557 40.865 1.00 86.94 92 GLU A N 1
ATOM 746 C CA . GLU A 1 92 ? -33.721 9.774 41.419 1.00 86.94 92 GLU A CA 1
ATOM 747 C C . GLU A 1 92 ? -33.597 9.617 42.936 1.00 86.94 92 GLU A C 1
ATOM 749 O O . GLU A 1 92 ? -34.573 9.850 43.644 1.00 86.94 92 GLU A O 1
ATOM 754 N N . GLU A 1 93 ? -32.401 9.326 43.452 1.00 88.06 93 GLU A N 1
ATOM 755 C CA . GLU A 1 93 ? -32.147 9.240 44.896 1.00 88.06 93 GLU A CA 1
ATOM 756 C C . GLU A 1 93 ? -32.423 10.570 45.609 1.00 88.06 93 GLU A C 1
ATOM 758 O O . GLU A 1 93 ? -33.081 10.604 46.653 1.00 88.06 93 GLU A O 1
ATOM 763 N N . VAL A 1 94 ? -31.965 11.687 45.033 1.00 88.69 94 VAL A N 1
ATOM 764 C CA . VAL A 1 94 ? -32.234 13.028 45.568 1.00 88.69 94 VAL A CA 1
ATOM 765 C C . VAL A 1 94 ? -33.734 13.324 45.558 1.00 88.69 94 VAL A C 1
ATOM 767 O O . VAL A 1 94 ? -34.263 13.827 46.550 1.00 88.69 94 VAL A O 1
ATOM 770 N N . PHE A 1 95 ? -34.433 12.997 44.470 1.00 89.62 95 PHE A N 1
ATOM 771 C CA . PHE A 1 95 ? -35.880 13.178 44.375 1.00 89.62 95 PHE A CA 1
ATOM 772 C C . PHE A 1 95 ? -36.620 12.342 45.427 1.00 89.62 95 PHE A C 1
ATOM 774 O O . PHE A 1 95 ? -37.427 12.879 46.184 1.00 89.62 95 PHE A O 1
ATOM 781 N N . GLN A 1 96 ? -36.257 11.064 45.565 1.00 87.75 96 GLN A N 1
ATOM 782 C CA . GLN A 1 96 ? -36.818 10.162 46.567 1.00 87.75 96 GLN A CA 1
ATOM 783 C C . GLN A 1 96 ? -36.574 10.670 47.995 1.00 87.75 96 GLN A C 1
ATOM 785 O O . GLN A 1 96 ? -37.466 10.600 48.841 1.00 87.75 96 GLN A O 1
ATOM 790 N N . TYR A 1 97 ? -35.391 11.223 48.277 1.00 88.75 97 TYR A N 1
ATOM 791 C CA . TYR A 1 97 ? -35.088 11.833 49.570 1.00 88.75 97 TYR A CA 1
ATOM 792 C C . TYR A 1 97 ? -35.999 13.031 49.874 1.00 88.75 97 TYR A C 1
ATOM 794 O O . TYR A 1 97 ? -36.533 13.136 50.983 1.00 88.75 97 TYR A O 1
ATOM 802 N N . TYR A 1 98 ? -36.209 13.924 48.903 1.00 87.25 98 TYR A N 1
ATOM 803 C CA . TYR A 1 98 ? -37.102 15.071 49.077 1.00 87.25 98 TYR A CA 1
ATOM 804 C C . TYR A 1 98 ? -38.568 14.657 49.243 1.00 87.25 98 TYR A C 1
ATOM 806 O O . TYR A 1 98 ? -39.250 15.229 50.097 1.00 87.25 98 TYR A O 1
ATOM 814 N N . ASP A 1 99 ? -39.028 13.638 48.517 1.00 89.69 99 ASP A N 1
ATOM 815 C CA . ASP A 1 99 ? -40.362 13.062 48.706 1.00 89.69 99 ASP A CA 1
ATOM 816 C C . ASP A 1 99 ? -40.526 12.511 50.130 1.00 89.69 99 ASP A C 1
ATOM 818 O O . ASP A 1 99 ? -41.487 12.845 50.825 1.00 89.69 99 ASP A O 1
ATOM 822 N N . LEU A 1 100 ? -39.553 11.735 50.624 1.00 88.44 100 LEU A N 1
ATOM 823 C CA . LEU A 1 100 ? -39.565 11.213 51.996 1.00 88.44 100 LEU A CA 1
ATOM 824 C C . LEU A 1 100 ? -39.619 12.335 53.043 1.00 88.44 100 LEU A C 1
ATOM 826 O O . LEU A 1 100 ? -40.388 12.244 54.001 1.00 88.44 100 LEU A O 1
ATOM 830 N N . LEU A 1 101 ? -38.842 13.409 52.867 1.00 88.94 1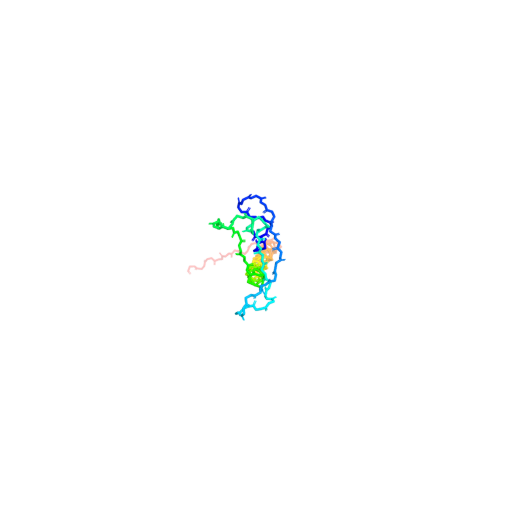01 LEU A N 1
ATOM 831 C CA . LEU A 1 101 ? -38.896 14.575 53.754 1.00 88.94 101 LEU A CA 1
ATOM 832 C C . LEU A 1 101 ? -40.271 15.254 53.749 1.00 88.94 101 LEU A C 1
ATOM 834 O O . LEU A 1 101 ? -40.695 15.763 54.789 1.00 88.94 101 LEU A O 1
ATOM 838 N N . TRP A 1 102 ? -40.958 15.269 52.604 1.00 89.31 102 TRP A N 1
ATOM 839 C CA . TRP A 1 102 ? -42.302 15.828 52.481 1.00 89.31 102 TRP A CA 1
ATOM 840 C C . TRP A 1 102 ? -43.329 14.980 53.242 1.00 89.31 102 TRP A C 1
ATOM 842 O O . TRP A 1 102 ? -44.141 15.526 53.987 1.00 89.31 102 TRP A O 1
ATOM 852 N N . PHE A 1 103 ? -43.263 13.649 53.116 1.00 85.88 103 PHE A N 1
ATOM 853 C CA . PHE A 1 103 ? -44.198 12.730 53.777 1.00 85.88 103 PHE A CA 1
ATOM 854 C C . PHE A 1 103 ? -43.978 12.600 55.289 1.00 85.88 103 PHE A C 1
ATOM 856 O O . PHE A 1 103 ? -44.949 12.547 56.043 1.00 85.88 103 PHE A O 1
ATOM 863 N N . TYR A 1 104 ? -42.724 12.536 55.743 1.00 83.50 104 TYR A N 1
ATOM 864 C CA . TYR A 1 104 ? -42.392 12.224 57.141 1.00 83.50 104 TYR A CA 1
ATOM 865 C C . TYR A 1 104 ? -41.956 13.440 57.972 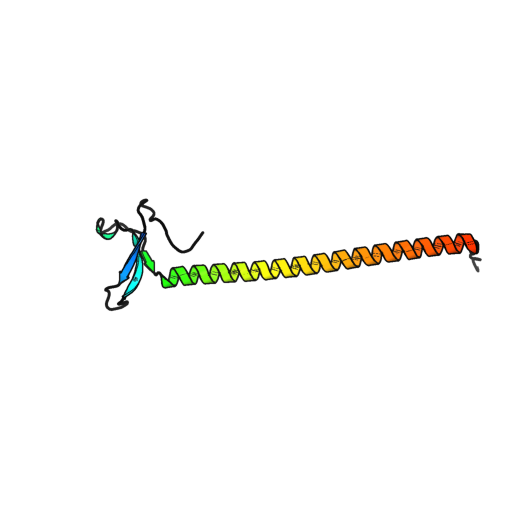1.00 83.50 104 TYR A C 1
ATOM 867 O O . TYR A 1 104 ? -41.796 13.330 59.188 1.00 83.50 104 TYR 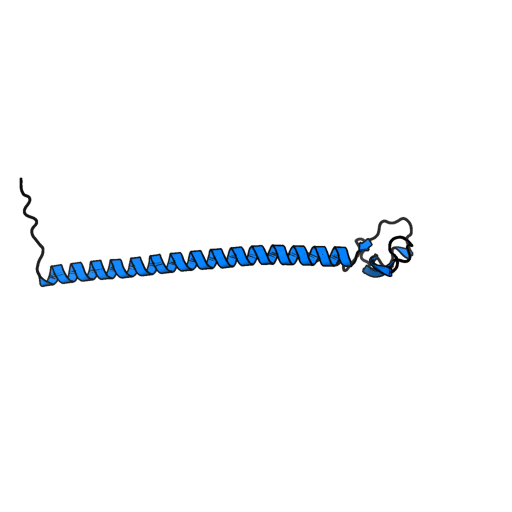A O 1
ATOM 875 N N . GLY A 1 105 ? -41.802 14.610 57.345 1.00 76.38 105 GLY A N 1
ATOM 876 C CA . GLY A 1 105 ? -41.319 15.825 57.996 1.00 76.38 105 GLY A CA 1
ATOM 877 C C . GLY A 1 105 ? -39.800 15.829 58.215 1.00 76.38 105 GLY A C 1
ATOM 878 O O . GLY A 1 105 ? -39.132 14.796 58.255 1.00 76.38 105 GLY A O 1
ATOM 879 N N . ARG A 1 106 ? -39.218 17.029 58.345 1.00 77.81 106 ARG A N 1
ATOM 880 C CA . ARG A 1 106 ? -37.762 17.215 58.460 1.00 77.81 106 ARG A CA 1
ATOM 881 C C . ARG A 1 106 ? -37.237 16.669 59.800 1.00 77.81 106 ARG A C 1
ATOM 883 O O . ARG A 1 106 ? -37.667 17.168 60.843 1.00 77.81 106 ARG A O 1
ATOM 890 N N . PRO A 1 107 ? -36.265 15.736 59.815 1.00 66.69 107 PRO A N 1
ATOM 891 C CA . PRO A 1 107 ? -35.638 15.297 61.055 1.00 66.69 107 PRO A CA 1
ATOM 892 C C . PRO A 1 107 ? -34.914 16.478 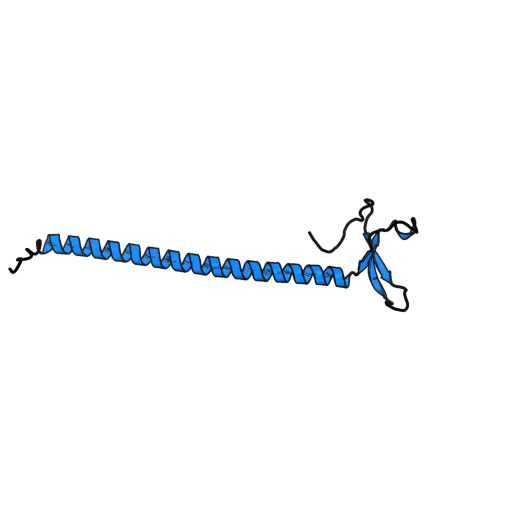61.709 1.00 66.69 107 PRO A C 1
ATOM 894 O O . PRO A 1 107 ? -34.036 17.095 61.104 1.00 66.69 107 PRO A O 1
ATOM 897 N N . THR A 1 108 ? -35.283 16.823 62.942 1.00 66.88 108 THR A N 1
ATOM 898 C CA . THR A 1 108 ? -34.545 17.824 63.719 1.00 66.88 108 THR A CA 1
ATOM 899 C C . THR A 1 108 ? -33.311 17.148 64.310 1.00 66.88 108 THR A C 1
ATOM 901 O O . THR A 1 108 ? -33.410 16.334 65.226 1.00 66.88 108 THR A O 1
ATOM 904 N N . THR A 1 109 ? -32.127 17.440 63.767 1.00 60.56 109 THR A N 1
ATOM 905 C CA . THR A 1 109 ? -30.870 16.959 64.350 1.00 60.56 109 THR A CA 1
ATOM 906 C C . THR A 1 109 ? -30.674 17.655 65.695 1.00 60.56 109 THR A C 1
ATOM 908 O O . THR A 1 109 ? -30.317 18.833 65.747 1.00 60.56 109 THR A O 1
ATOM 911 N N . LYS A 1 110 ? -30.949 16.957 66.801 1.00 50.47 110 LYS A N 1
ATOM 912 C CA . LYS A 1 110 ? -30.590 17.443 68.135 1.00 50.47 110 LYS A CA 1
ATOM 913 C C . LYS A 1 110 ? -29.072 17.355 68.268 1.00 50.47 110 LYS A C 1
ATOM 915 O O . LYS A 1 110 ? -28.520 16.263 68.324 1.00 50.47 110 LYS A O 1
ATOM 920 N N . ASN A 1 111 ? -28.422 18.513 68.265 1.00 49.28 111 ASN A N 1
ATOM 921 C CA . ASN A 1 111 ? -26.994 18.652 68.507 1.00 49.28 111 ASN A CA 1
ATOM 922 C C . ASN A 1 111 ? -26.723 18.279 69.974 1.00 49.28 111 ASN A C 1
ATOM 924 O O . ASN A 1 111 ? -27.206 18.962 70.879 1.00 49.28 111 ASN A O 1
ATOM 928 N N . THR A 1 112 ? -26.043 17.162 70.218 1.00 47.97 112 THR A N 1
ATOM 929 C CA . THR A 1 112 ? -25.594 16.774 71.560 1.00 47.97 112 THR A CA 1
ATOM 930 C C . THR A 1 112 ? -24.258 17.458 71.832 1.00 47.97 112 THR A C 1
ATOM 932 O O . THR A 1 112 ? -23.268 17.119 71.185 1.00 47.97 112 THR A O 1
ATOM 935 N N . ASN A 1 113 ? -24.279 18.441 72.740 1.00 51.66 113 ASN A N 1
ATOM 936 C CA . ASN A 1 113 ? -23.092 18.978 73.421 1.00 51.66 113 ASN A CA 1
ATOM 937 C C . ASN A 1 113 ? -22.342 17.881 74.182 1.00 51.66 113 ASN A C 1
ATOM 939 O O . ASN A 1 113 ? -23.030 16.970 74.701 1.00 51.66 113 ASN A O 1
#

Radius of gyration: 35.03 Å; chains: 1; bounding box: 65×32×100 Å

=== Feature glossary ===
The record interleaves many kinds of information about one protein. Here is each kind framed as the question it answers.

Q: What known structures does this most resemble?
A: Structural nearest neighbors (via Foldseek easy-search vs the PDB). Reported per hit: target PDB id, E-value, and alignment TM-score. A TM-score above ~0.5 is the conventional threshold for 'same fold'.

Q: Where is each backbone atom in 3D?
A: The mmCIF table is the protein's shape written out atom by atom. For each backbone N, Cα, C, and carbonyl O, it records an (x, y, z) coordinate triple in Å plus the residue type, chain letter, and residue number.

Q: What are the backbone torsion angles?
A: The φ/ψ torsion pair specifies the backbone conformation at each residue. φ rotates about the N–Cα bond, ψ about the Cα–C bond. Steric clashes forbid most of the (φ, ψ) plane — the allowed regions (α-helix basin, β-sheet basin, left-handed helix) are the Ramachandran-allowed regions.

Q: Which residues are buried vs exposed?
A: Solvent-accessible surface area (SASA) is the area in Å² traced out by the centre of a 1.4 Å probe sphere (a water molecule) rolled over the protein's van der Waals surface (Shrake–Rupley / Lee–Richards construction). Buried residues have near-zero SASA; fully exposed residues can exceed 200 Å². The total SASA scales roughly with the number of surface residues.

Q: How confident is the AlphaFold model at each residue?
A: pLDDT is the predicted lDDT-Cα score: AlphaFold's confidence that the local environment of each residue (all inter-atomic distances within 15 Å) is correctly placed. It is a per-residue number between 0 and 100, with higher meaning more reliable.

Q: What does the local fold look like, residue by residue?
A: 3Di is Foldseek's structural alphabet. Each residue is assigned one of twenty discrete states based on how its Cα sits relative to its spatial (not sequential) neighbors. Aligning 3Di strings finds structural homologs roughly as well as full 3D superposition, but orders of magnitude faster.

Q: How big and how compact is the whole molecule?
A: Radius of gyration (Rg) is the root-mean-square distance of Cα atoms from their centroid — a single number for overall size and compactness. A globular domain of N residues has Rg ≈ 2.2·N^0.38 Å; an extended or disordered chain has a much larger Rg. The Cα contact count is the number of residue pairs whose Cα atoms are within 8 Å and are more than four positions apart in sequence — a standard proxy for tertiary packing density. The bounding box is the smallest axis-aligned box enclosing all Cα atoms.

Q: Which residues are in helices, strands, or loops?
A: DSSP 8-state secondary structure assigns each residue one of H (α-helix), G (3₁₀-helix), I (π-helix), E (extended β-strand), B (isolated β-bridge), T (hydrogen-bonded turn), S (bend), or '-' (coil). The assignment is computed from backbone hydrogen-bond geometry via the Kabsch–Sander algorithm.

Q: How mobile is each atom in the crystal?
A: Crystallographic B-factors measure how much each atom's electron density is smeared out, in Å². They rise in mobile loops and surface residues and fall in the buried interior. In AlphaFold models this column is repurposed to hold pLDDT instead.

Q: What if only a Cα trace is available?
A: P-SEA three-state annotation labels each residue as helix, strand, or coil based purely on the geometry of the Cα trace. It serves as a fallback when the full backbone (and thus DSSP) is unavailable.

Q: What family and function is it annotated with?
A: Database cross-references. InterPro integrates a dozen domain/family signature databases into unified entries with residue-range hits. GO terms attach function/process/location labels with evidence codes. CATH codes position the fold in a four-level structural taxonomy. Organism is the NCBI-taxonomy species name.

Q: Are the domains correctly placed relative to each other?
A: Predicted Aligned Error (PAE) is an AlphaFold confidence matrix: entry (i, j) is the expected error in the position of residue j, in ångströms, when the prediction is superimposed on the true structure at residue i. Low PAE within a block of residues means that block is internally rigid and well-predicted; high PAE between two blocks means their relative placement is uncertain even if each block individually is confident.

Q: What do the diagnostic plots show?
A: Three diagnostic plots accompany the record. The Cα contact map visualizes the tertiary structure as a 2D adjacency matrix (8 Å cutoff, sequence-local contacts suppressed). The Ramachandran plot shows the distribution of backbone (φ, ψ) torsions, with points in the α and β basins reflecting secondary structure content. The PAE plot shows AlphaFold's inter-residue confidence as a color matrix.

Q: What is the amino-acid chain?
A: Primary structure: the covalent order of the twenty standard amino acids along the backbone. Two proteins with the same sequence will (almost always) fold to the same structure; two with 30% identity often share a fold but not the details.

Q: What do the rendered images show?
A: The six renders are orthographic views along the three Cartesian axes in both directions. Representation (cartoon, sticks, or surface) and color scheme (sequence-rainbow or by-chain) vary across proteins so the training set covers all the common visualization conventions.